Protein AF-A0A842VNQ1-F1 (afdb_monomer)

Structure (mmCIF, N/CA/C/O backbone):
data_AF-A0A842VNQ1-F1
#
_entry.id   AF-A0A842VNQ1-F1
#
loop_
_atom_site.group_PDB
_atom_site.id
_atom_site.type_symbol
_atom_site.label_atom_id
_atom_site.label_alt_id
_atom_site.label_comp_id
_atom_site.label_asym_id
_atom_site.label_entity_id
_atom_site.label_seq_id
_atom_site.pdbx_PDB_ins_code
_atom_site.Cartn_x
_atom_site.Cartn_y
_atom_site.Cartn_z
_atom_site.occupancy
_atom_site.B_iso_or_equiv
_atom_site.auth_seq_id
_atom_site.auth_comp_id
_atom_site.auth_asym_id
_atom_site.auth_atom_id
_atom_site.pdbx_PDB_model_num
ATOM 1 N N . MET A 1 1 ? 26.744 -12.515 -22.790 1.00 59.44 1 MET A N 1
ATOM 2 C CA . MET A 1 1 ? 27.580 -12.255 -23.988 1.00 59.44 1 MET A CA 1
ATOM 3 C C . MET A 1 1 ? 26.800 -11.635 -25.143 1.00 59.44 1 MET A C 1
ATOM 5 O O . MET A 1 1 ? 27.251 -10.614 -25.640 1.00 59.44 1 MET A O 1
ATOM 9 N N . MET A 1 2 ? 25.639 -12.173 -25.546 1.00 69.94 2 MET A N 1
ATOM 10 C CA . MET A 1 2 ? 24.895 -11.664 -26.716 1.00 69.94 2 MET A CA 1
ATOM 11 C C . MET A 1 2 ? 24.511 -10.175 -26.629 1.00 69.94 2 MET A C 1
ATOM 13 O O . MET A 1 2 ? 24.717 -9.435 -27.580 1.00 69.94 2 MET A O 1
ATOM 17 N N . PHE A 1 3 ? 24.025 -9.721 -25.470 1.00 64.56 3 PHE A N 1
ATOM 18 C CA . PHE A 1 3 ? 23.602 -8.331 -25.262 1.00 64.56 3 PHE A CA 1
ATOM 19 C C . PHE A 1 3 ? 24.734 -7.310 -25.477 1.00 64.56 3 PHE A C 1
ATOM 21 O O . PHE A 1 3 ? 24.539 -6.290 -26.126 1.00 64.56 3 PHE A O 1
ATOM 28 N N . ILE A 1 4 ? 25.939 -7.621 -24.987 1.00 79.69 4 ILE A N 1
ATOM 29 C CA . ILE A 1 4 ? 27.117 -6.749 -25.117 1.00 79.69 4 ILE A CA 1
ATOM 30 C C . ILE A 1 4 ? 27.544 -6.644 -26.586 1.00 79.69 4 ILE A C 1
ATOM 32 O O . ILE A 1 4 ? 27.845 -5.558 -27.067 1.00 79.69 4 ILE A O 1
ATOM 36 N N . LEU A 1 5 ? 27.508 -7.762 -27.316 1.00 76.81 5 LEU A N 1
ATOM 37 C CA . LEU A 1 5 ? 27.814 -7.807 -28.747 1.00 76.81 5 LEU A CA 1
ATOM 38 C C . LEU A 1 5 ? 26.835 -6.956 -29.567 1.00 76.81 5 LEU A C 1
ATOM 40 O O . LEU A 1 5 ? 27.270 -6.168 -30.401 1.00 76.81 5 LEU A O 1
ATOM 44 N N . VAL A 1 6 ? 25.533 -7.056 -29.286 1.00 76.81 6 VAL A N 1
ATOM 45 C CA . VAL A 1 6 ? 24.499 -6.234 -29.941 1.00 76.81 6 VAL A CA 1
ATOM 46 C C . VAL A 1 6 ? 24.721 -4.742 -29.667 1.00 76.81 6 VAL A C 1
ATOM 48 O O . VAL A 1 6 ? 24.633 -3.935 -30.590 1.00 76.81 6 VAL A O 1
ATOM 51 N N . LEU A 1 7 ? 25.084 -4.377 -28.433 1.00 77.50 7 LEU A N 1
ATOM 52 C CA . LEU A 1 7 ? 25.363 -2.988 -28.060 1.00 77.50 7 LEU A CA 1
ATOM 53 C C . LEU A 1 7 ? 26.572 -2.420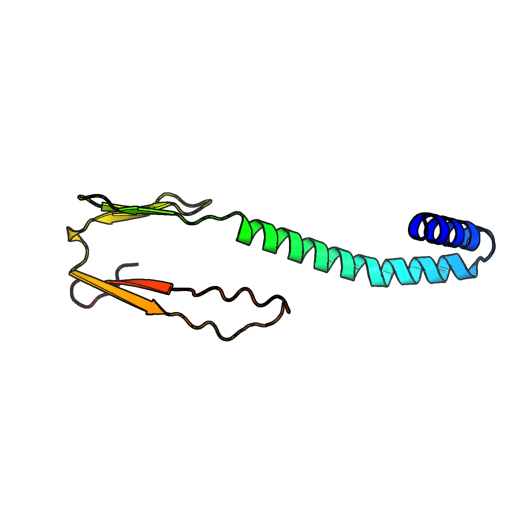 -28.825 1.00 77.50 7 LEU A C 1
ATOM 55 O O . LEU A 1 7 ? 26.514 -1.306 -29.342 1.00 77.50 7 LEU A O 1
ATOM 59 N N . ILE A 1 8 ? 27.646 -3.208 -28.946 1.00 78.19 8 ILE A N 1
ATOM 60 C CA . ILE A 1 8 ? 28.853 -2.827 -29.694 1.00 78.19 8 ILE A CA 1
ATOM 61 C C . ILE A 1 8 ? 28.531 -2.656 -31.184 1.00 78.19 8 ILE A C 1
ATOM 63 O O . ILE A 1 8 ? 28.928 -1.654 -31.775 1.00 78.19 8 ILE A O 1
ATOM 67 N N . PHE A 1 9 ? 27.769 -3.574 -31.788 1.00 74.12 9 PHE A N 1
ATOM 68 C CA . PHE A 1 9 ? 27.359 -3.455 -33.192 1.00 74.12 9 PHE A CA 1
ATOM 69 C C . PHE A 1 9 ? 26.485 -2.223 -33.452 1.00 74.12 9 PHE A C 1
ATOM 71 O O . PHE A 1 9 ? 26.682 -1.546 -34.462 1.00 74.12 9 PHE A O 1
ATOM 78 N N . MET A 1 10 ? 25.577 -1.878 -32.532 1.00 69.50 10 MET A N 1
ATOM 79 C CA . MET A 1 10 ? 24.795 -0.641 -32.634 1.00 69.50 10 MET A CA 1
ATOM 80 C C . MET A 1 10 ? 25.698 0.597 -32.594 1.00 69.50 10 MET A C 1
ATOM 82 O O . MET A 1 10 ? 25.571 1.463 -33.459 1.00 69.50 10 MET A O 1
ATOM 86 N N . ILE A 1 11 ? 26.654 0.657 -31.662 1.00 75.88 11 ILE A N 1
ATOM 87 C CA . ILE A 1 11 ? 27.593 1.784 -31.541 1.00 75.88 11 ILE A CA 1
ATOM 88 C C . ILE A 1 11 ? 28.466 1.915 -32.796 1.00 75.88 11 ILE A C 1
ATOM 90 O O . ILE A 1 11 ? 28.614 3.012 -33.322 1.00 75.88 11 ILE A O 1
ATOM 94 N N . VAL A 1 12 ? 29.003 0.813 -33.324 1.00 73.94 12 VAL A N 1
ATOM 95 C CA . VAL A 1 12 ? 29.824 0.831 -34.549 1.00 73.94 12 VAL A CA 1
ATOM 96 C C . VAL A 1 12 ? 28.997 1.270 -35.765 1.00 73.94 12 VAL A C 1
ATOM 98 O O . VAL A 1 12 ? 29.472 2.065 -36.576 1.00 73.94 12 VAL A O 1
ATOM 101 N N . SER A 1 13 ? 27.737 0.834 -35.871 1.00 67.06 13 SER A N 1
ATOM 102 C CA . SER A 1 13 ? 26.847 1.231 -36.973 1.00 67.06 13 SER A CA 1
ATOM 103 C C . SER A 1 13 ? 26.535 2.736 -37.002 1.00 67.06 13 SER A C 1
ATOM 105 O O . SER A 1 13 ? 26.384 3.305 -38.084 1.00 67.06 13 SER A O 1
ATOM 107 N N . LEU A 1 14 ? 26.531 3.392 -35.835 1.00 66.62 14 LEU A N 1
ATOM 108 C CA . LEU A 1 14 ? 26.347 4.840 -35.672 1.00 66.62 14 LEU A CA 1
ATOM 109 C C . LEU A 1 14 ? 27.498 5.668 -36.271 1.00 66.62 14 LEU A C 1
ATOM 111 O O . LEU A 1 14 ? 27.259 6.791 -36.709 1.00 66.62 14 LEU A O 1
ATOM 115 N N . PHE A 1 15 ? 28.720 5.124 -36.324 1.00 66.88 15 PHE A N 1
ATOM 116 C CA . PHE A 1 15 ? 29.885 5.802 -36.914 1.00 66.88 15 PHE A CA 1
ATOM 117 C C . PHE A 1 15 ? 30.027 5.570 -38.424 1.00 66.88 15 PHE A C 1
ATOM 119 O O . PHE A 1 15 ? 30.626 6.394 -39.110 1.00 66.88 15 PHE A O 1
ATOM 126 N N . ILE A 1 16 ? 29.494 4.460 -38.948 1.00 67.19 16 ILE A N 1
ATOM 127 C CA . ILE A 1 16 ? 29.667 4.065 -40.358 1.00 67.19 16 ILE A CA 1
ATOM 128 C C . ILE A 1 16 ? 28.549 4.631 -41.249 1.00 67.19 16 ILE A C 1
ATOM 130 O O . ILE A 1 16 ? 28.793 4.942 -42.414 1.00 67.19 16 ILE A O 1
ATOM 134 N N . PHE A 1 17 ? 27.331 4.803 -40.722 1.00 62.97 17 PHE A N 1
ATOM 135 C CA . PHE A 1 17 ? 26.179 5.239 -41.514 1.00 62.97 17 PHE A CA 1
ATOM 136 C C . PHE A 1 17 ? 25.530 6.508 -40.932 1.00 62.97 17 PHE A C 1
ATOM 138 O O . PHE A 1 17 ? 24.906 6.440 -39.874 1.00 62.97 17 PHE A O 1
ATOM 145 N N . PRO A 1 18 ? 25.553 7.654 -41.642 1.00 64.62 18 PRO A N 1
ATOM 146 C CA . PRO A 1 18 ? 24.888 8.890 -41.201 1.00 64.62 18 PRO A CA 1
ATOM 147 C C . PRO A 1 18 ? 23.383 8.711 -40.931 1.00 64.62 18 PRO A C 1
ATOM 149 O O . PRO A 1 18 ? 22.813 9.327 -40.035 1.00 64.62 18 PRO A O 1
ATOM 152 N N . TRP A 1 19 ? 22.738 7.803 -41.668 1.00 63.88 19 TRP A N 1
ATOM 153 C CA . TRP A 1 19 ? 21.325 7.447 -41.511 1.00 63.88 19 TRP A CA 1
ATOM 154 C C . TRP A 1 19 ? 21.026 6.644 -40.231 1.00 63.88 19 TRP A C 1
ATOM 156 O O . TRP A 1 19 ? 19.890 6.647 -39.745 1.00 63.88 19 TRP A O 1
ATOM 166 N N . ALA A 1 20 ? 22.036 5.991 -39.643 1.00 64.12 20 ALA A N 1
ATOM 167 C CA . ALA A 1 20 ? 21.899 5.292 -38.366 1.00 64.12 20 ALA A CA 1
ATOM 168 C C . ALA A 1 20 ? 21.744 6.277 -37.198 1.00 64.12 20 ALA A C 1
ATOM 170 O O . ALA A 1 20 ? 21.028 5.973 -36.248 1.00 64.12 20 ALA A O 1
ATOM 171 N N . VAL A 1 21 ? 22.315 7.484 -37.300 1.00 70.75 21 VAL A N 1
ATOM 172 C CA . VAL A 1 21 ? 22.121 8.566 -36.318 1.00 70.75 21 VAL A CA 1
ATOM 173 C C . VAL A 1 21 ? 20.652 8.992 -36.267 1.00 70.75 21 VAL A C 1
ATOM 175 O O . VAL A 1 21 ? 20.090 9.135 -35.185 1.00 70.75 21 VAL A O 1
ATOM 178 N N . ILE A 1 22 ? 20.001 9.128 -37.428 1.00 71.75 22 ILE A N 1
ATOM 179 C CA . ILE A 1 22 ? 18.574 9.486 -37.524 1.00 71.75 22 ILE A CA 1
ATOM 180 C C . ILE A 1 22 ? 17.701 8.369 -36.941 1.00 71.75 22 ILE A C 1
ATOM 182 O O . ILE A 1 22 ? 16.782 8.640 -36.173 1.00 71.75 22 ILE A O 1
ATOM 186 N N . SER A 1 23 ? 18.020 7.111 -37.253 1.00 68.50 23 SER A N 1
ATOM 187 C CA . SER A 1 23 ? 17.298 5.946 -36.722 1.00 68.50 23 SER A CA 1
ATOM 188 C C . SER A 1 23 ? 17.470 5.803 -35.203 1.00 68.50 23 SER A C 1
ATOM 190 O O . SER A 1 23 ? 16.517 5.486 -34.494 1.00 68.50 23 SER A O 1
ATOM 192 N N . PHE A 1 24 ? 18.665 6.094 -34.684 1.00 71.25 24 PHE A 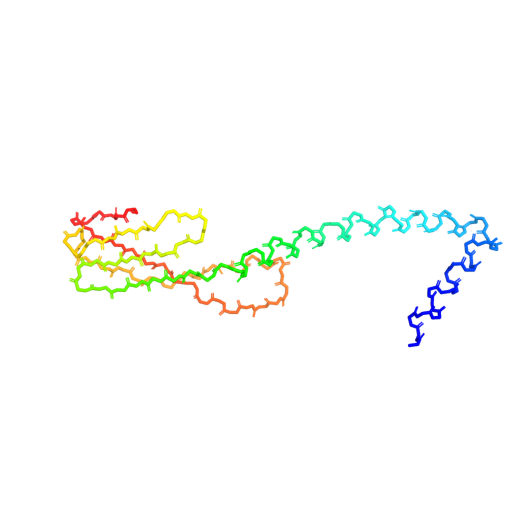N 1
ATOM 193 C CA . PHE A 1 24 ? 18.957 6.105 -33.252 1.00 71.25 24 PHE A CA 1
ATOM 194 C C . PHE A 1 24 ? 18.246 7.253 -32.527 1.00 71.25 24 PHE A C 1
ATOM 196 O O . PHE A 1 24 ? 17.664 7.036 -31.467 1.00 71.25 24 PHE A O 1
ATOM 203 N N . LEU A 1 25 ? 18.231 8.454 -33.114 1.00 78.00 25 LEU A N 1
ATOM 204 C CA . LEU A 1 25 ? 17.463 9.590 -32.601 1.00 78.00 25 LEU A CA 1
ATOM 205 C C . LEU A 1 25 ? 15.966 9.277 -32.580 1.00 78.00 25 LEU A C 1
ATOM 207 O O . LEU A 1 25 ? 15.322 9.515 -31.564 1.00 78.00 25 LEU A O 1
ATOM 211 N N . ALA A 1 26 ? 15.420 8.692 -33.649 1.00 75.50 26 ALA A N 1
ATOM 212 C CA . ALA A 1 26 ? 14.023 8.271 -33.697 1.00 75.50 26 ALA A CA 1
ATOM 213 C C . ALA A 1 26 ? 13.702 7.266 -32.580 1.00 75.50 26 ALA A C 1
ATOM 215 O O . ALA A 1 26 ? 12.718 7.443 -31.865 1.00 75.50 26 ALA A O 1
ATOM 216 N N . LEU A 1 27 ? 14.573 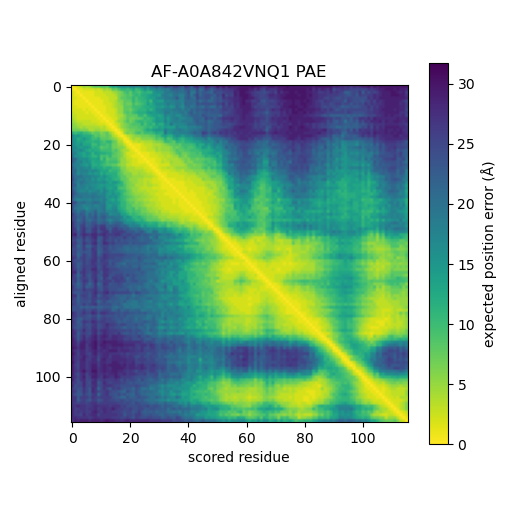6.273 -32.368 1.00 75.25 27 LEU A N 1
ATOM 217 C CA . LEU A 1 27 ? 14.421 5.293 -31.294 1.00 75.25 27 LEU A CA 1
ATOM 218 C C . LEU A 1 27 ? 14.521 5.942 -29.909 1.00 75.25 27 LEU A C 1
ATOM 220 O O . LEU A 1 27 ? 13.748 5.588 -29.026 1.00 75.25 27 LEU A O 1
ATOM 224 N N . LEU A 1 28 ? 15.401 6.927 -29.717 1.00 79.50 28 LEU A N 1
ATOM 225 C CA . LEU A 1 28 ? 15.449 7.744 -28.502 1.00 79.50 28 LEU A CA 1
ATOM 226 C C . LEU A 1 28 ? 14.130 8.494 -28.293 1.00 79.50 28 LEU A C 1
ATOM 228 O O . LEU A 1 28 ? 13.535 8.365 -27.231 1.00 79.50 28 LEU A O 1
ATOM 232 N N . PHE A 1 29 ? 13.615 9.204 -29.297 1.00 80.62 29 PHE A N 1
ATOM 233 C CA . PHE A 1 29 ? 12.364 9.959 -29.172 1.00 80.62 29 PHE A CA 1
ATOM 234 C C . PHE A 1 29 ? 11.132 9.080 -28.939 1.00 80.62 29 PHE A C 1
ATOM 236 O O . PHE A 1 29 ? 10.193 9.538 -28.293 1.00 80.62 29 PHE A O 1
ATOM 243 N N . THR A 1 30 ? 11.117 7.831 -29.410 1.00 78.81 30 THR A N 1
ATOM 244 C CA . THR A 1 30 ? 9.995 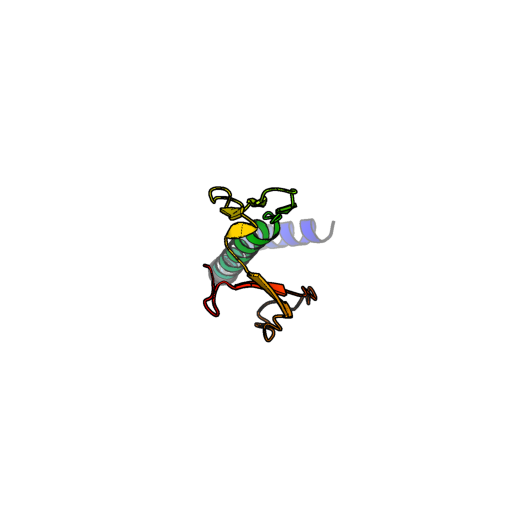6.911 -29.169 1.00 78.81 30 THR A CA 1
ATOM 245 C C . THR A 1 30 ? 10.167 6.094 -27.891 1.00 78.81 30 THR A C 1
ATOM 247 O O . THR A 1 30 ? 9.235 5.976 -27.100 1.00 78.81 30 THR A O 1
ATOM 250 N N . ALA A 1 31 ? 11.350 5.526 -27.655 1.00 80.25 31 ALA A N 1
ATOM 251 C CA . ALA A 1 31 ? 11.592 4.613 -26.540 1.00 80.25 31 ALA A CA 1
ATOM 252 C C . ALA A 1 31 ? 11.844 5.354 -25.223 1.00 80.25 31 ALA A C 1
ATOM 254 O O . ALA A 1 31 ? 11.472 4.839 -24.170 1.00 80.25 31 ALA A O 1
ATOM 255 N N . PHE A 1 32 ? 12.419 6.560 -25.249 1.00 80.75 32 PHE A N 1
ATOM 256 C CA . PHE A 1 32 ? 12.648 7.361 -24.043 1.00 80.75 32 PHE A CA 1
ATOM 257 C C . PHE A 1 32 ? 11.348 7.748 -23.318 1.00 80.75 32 PHE A C 1
ATOM 259 O O . PHE A 1 32 ? 11.247 7.457 -22.129 1.00 80.75 32 PHE A O 1
ATOM 266 N N . PRO A 1 33 ? 10.312 8.325 -23.962 1.00 83.19 33 PRO A N 1
ATOM 267 C CA . PRO A 1 33 ? 9.073 8.647 -23.252 1.00 83.19 33 PRO A CA 1
ATOM 268 C C . PRO A 1 33 ? 8.342 7.396 -22.752 1.00 83.19 33 PRO A C 1
ATOM 270 O O . PRO A 1 33 ? 7.769 7.423 -21.664 1.00 83.19 33 PRO A O 1
ATOM 273 N N . ILE A 1 34 ? 8.401 6.282 -23.493 1.00 82.94 34 ILE A N 1
ATOM 274 C CA . ILE A 1 34 ? 7.802 5.008 -23.068 1.00 82.94 34 ILE A CA 1
ATOM 275 C C . ILE A 1 34 ? 8.528 4.462 -21.834 1.00 82.94 34 ILE A C 1
ATOM 277 O O . ILE A 1 34 ? 7.888 4.133 -20.837 1.00 82.94 34 ILE A O 1
ATOM 281 N N . THR A 1 35 ? 9.861 4.405 -21.863 1.00 81.62 35 THR A N 1
ATOM 282 C CA . THR A 1 35 ? 10.660 3.928 -20.723 1.00 81.62 35 THR A CA 1
ATOM 283 C C . THR A 1 35 ? 10.544 4.854 -19.516 1.00 81.62 35 THR A C 1
ATOM 285 O O . THR A 1 35 ? 10.432 4.358 -18.398 1.00 81.62 35 THR A O 1
ATOM 288 N N . LEU A 1 36 ? 10.467 6.173 -19.715 1.00 84.12 36 LEU A N 1
ATOM 289 C CA . LEU A 1 36 ? 10.215 7.138 -18.644 1.00 84.12 36 LEU A CA 1
ATOM 290 C C . LEU A 1 36 ? 8.830 6.934 -18.011 1.00 84.12 36 LEU A C 1
ATOM 292 O O . LEU A 1 36 ? 8.708 6.926 -16.786 1.00 84.12 36 LEU A O 1
ATOM 296 N N . CYS A 1 37 ? 7.790 6.721 -18.823 1.00 84.06 37 CYS A N 1
ATOM 297 C CA . CYS A 1 37 ? 6.441 6.434 -18.333 1.00 84.06 37 CYS A CA 1
ATOM 298 C C . CYS A 1 37 ? 6.410 5.139 -17.509 1.00 84.06 37 CYS A C 1
ATOM 300 O O . CYS A 1 37 ? 5.886 5.125 -16.393 1.00 84.06 37 CYS A O 1
ATOM 302 N N . LEU A 1 38 ? 7.036 4.074 -18.020 1.00 80.75 38 LEU A N 1
ATOM 303 C CA . LEU A 1 38 ? 7.148 2.797 -17.315 1.00 80.75 38 LEU A CA 1
ATOM 304 C C . LEU A 1 38 ? 7.943 2.935 -16.012 1.00 80.75 38 LEU A C 1
ATOM 306 O O . LEU A 1 38 ? 7.525 2.395 -14.993 1.00 80.75 38 LEU A O 1
ATOM 310 N N . LEU A 1 39 ? 9.035 3.704 -16.002 1.00 82.75 39 LEU A N 1
ATOM 311 C CA . LEU A 1 39 ? 9.823 3.956 -14.795 1.00 82.75 39 LEU A CA 1
ATOM 312 C C . LEU A 1 39 ? 8.988 4.659 -13.718 1.00 82.75 39 LEU A C 1
ATOM 314 O O . LEU A 1 39 ? 8.987 4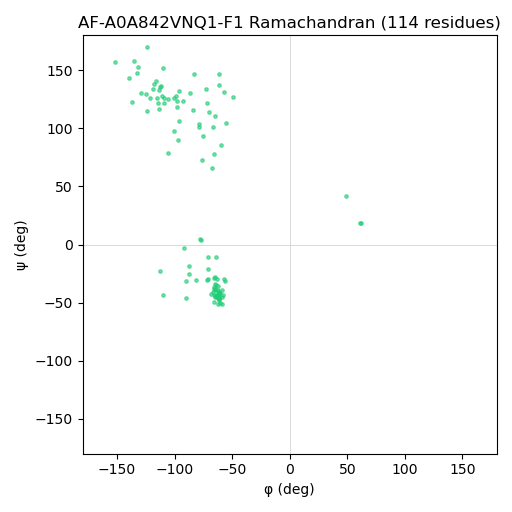.230 -12.566 1.00 82.75 39 LEU A O 1
ATOM 318 N N . VAL A 1 40 ? 8.231 5.699 -14.085 1.00 83.19 40 VAL A N 1
ATOM 319 C CA . VAL A 1 40 ? 7.326 6.394 -13.154 1.00 83.19 40 VAL A CA 1
ATOM 320 C C . VAL A 1 40 ? 6.257 5.442 -12.613 1.00 83.19 40 VAL A C 1
ATOM 322 O O . VAL A 1 40 ? 5.953 5.480 -11.418 1.00 83.19 40 VAL A O 1
ATOM 325 N N . GLN A 1 41 ? 5.700 4.571 -13.459 1.00 76.50 41 GLN A N 1
ATOM 326 C CA . GLN A 1 41 ? 4.735 3.563 -13.017 1.00 76.50 41 GLN A CA 1
ATOM 327 C C . GLN A 1 41 ? 5.355 2.557 -12.042 1.00 76.50 41 GLN A C 1
ATOM 329 O O . GLN A 1 41 ? 4.753 2.277 -11.007 1.00 76.50 41 GLN A O 1
ATOM 334 N N . VAL A 1 42 ? 6.564 2.065 -12.322 1.00 76.44 42 VAL A N 1
ATOM 335 C CA . VAL A 1 42 ? 7.282 1.135 -11.439 1.00 76.44 42 VAL A CA 1
ATOM 336 C C . VAL A 1 42 ? 7.596 1.791 -10.098 1.00 76.44 42 VAL A C 1
ATOM 338 O O . VAL A 1 42 ? 7.326 1.186 -9.065 1.00 76.44 42 VAL A O 1
ATOM 341 N N . ILE A 1 43 ? 8.079 3.037 -10.085 1.00 77.62 43 ILE A N 1
ATOM 342 C CA . ILE A 1 43 ? 8.351 3.772 -8.840 1.00 77.62 43 ILE A CA 1
ATOM 343 C C . ILE A 1 43 ? 7.071 3.890 -8.005 1.00 77.62 43 ILE A C 1
ATOM 345 O O . ILE A 1 43 ? 7.054 3.472 -6.846 1.00 77.62 43 ILE A O 1
ATOM 349 N N . ARG A 1 44 ? 5.967 4.363 -8.600 1.00 72.12 44 ARG A N 1
ATOM 350 C CA . ARG A 1 44 ? 4.669 4.462 -7.906 1.00 72.12 44 ARG A CA 1
ATOM 351 C C . ARG A 1 44 ? 4.181 3.110 -7.390 1.00 72.12 44 ARG A C 1
ATOM 353 O O . ARG A 1 44 ? 3.645 3.028 -6.288 1.00 72.12 44 ARG A O 1
ATOM 360 N N . PHE A 1 45 ? 4.373 2.047 -8.162 1.00 66.25 45 PHE A N 1
ATOM 361 C CA . PHE A 1 45 ? 4.015 0.697 -7.746 1.00 66.25 45 PHE A CA 1
ATOM 362 C C . PHE A 1 45 ? 4.853 0.232 -6.550 1.00 66.25 45 PHE A C 1
ATOM 364 O O . PHE A 1 45 ? 4.295 -0.262 -5.573 1.00 66.25 45 PHE A O 1
ATOM 371 N N . THR A 1 46 ? 6.171 0.449 -6.573 1.00 66.50 46 THR A N 1
ATOM 372 C CA . THR A 1 46 ? 7.049 0.106 -5.444 1.00 66.50 46 THR A CA 1
ATOM 373 C C . THR A 1 46 ? 6.732 0.911 -4.188 1.00 66.50 46 THR A C 1
ATOM 375 O O . THR A 1 46 ? 6.772 0.352 -3.096 1.00 66.50 46 THR A O 1
ATOM 378 N N . GLU A 1 47 ? 6.321 2.177 -4.324 1.00 64.50 47 GLU A N 1
ATOM 379 C CA . GLU A 1 47 ? 5.811 2.948 -3.189 1.00 64.50 47 GLU A CA 1
ATOM 380 C C . GLU A 1 47 ? 4.560 2.288 -2.603 1.00 64.50 47 GLU A C 1
ATOM 382 O O . GLU A 1 47 ? 4.501 2.082 -1.398 1.00 64.50 47 GLU A O 1
ATOM 387 N N . ILE A 1 48 ? 3.588 1.894 -3.434 1.00 62.16 48 ILE A N 1
ATOM 388 C CA . ILE A 1 48 ? 2.356 1.226 -2.977 1.00 62.16 48 ILE A CA 1
ATOM 389 C C . ILE A 1 48 ? 2.652 -0.124 -2.305 1.00 62.16 48 ILE A C 1
ATOM 391 O O . ILE A 1 48 ? 1.970 -0.487 -1.345 1.00 62.16 48 ILE A O 1
ATOM 395 N N . LEU A 1 49 ? 3.650 -0.866 -2.792 1.00 59.97 49 LEU A N 1
ATOM 396 C CA . LEU A 1 49 ? 4.072 -2.141 -2.210 1.00 59.97 49 LEU A CA 1
ATOM 397 C C . LEU A 1 49 ? 4.813 -1.994 -0.878 1.00 59.97 49 LEU A C 1
ATOM 399 O O . LEU A 1 49 ? 4.709 -2.888 -0.048 1.00 59.97 49 LEU A O 1
ATOM 403 N N . GLY A 1 50 ? 5.541 -0.896 -0.669 1.00 56.72 50 GLY A N 1
ATOM 404 C CA . GLY A 1 50 ? 6.335 -0.663 0.543 1.00 56.72 50 GLY A CA 1
ATOM 405 C C . GLY A 1 50 ? 5.526 -0.233 1.771 1.00 56.72 50 GLY A C 1
ATOM 406 O O . GLY A 1 50 ? 6.103 0.085 2.807 1.00 56.72 50 GLY A O 1
ATOM 407 N N . TYR A 1 51 ? 4.199 -0.178 1.662 1.00 62.81 51 TYR A N 1
ATOM 408 C CA . TYR A 1 51 ? 3.310 0.279 2.721 1.00 62.81 51 TYR A CA 1
ATOM 409 C C . TYR A 1 51 ? 2.573 -0.892 3.362 1.00 62.81 51 TYR A C 1
ATOM 411 O O . TYR A 1 51 ? 1.383 -1.105 3.108 1.00 62.81 51 TYR A O 1
ATOM 419 N N . ASP A 1 52 ? 3.266 -1.611 4.243 1.00 62.75 52 ASP A N 1
ATOM 420 C CA . ASP A 1 52 ? 2.605 -2.525 5.166 1.00 62.75 52 ASP A CA 1
ATOM 421 C C . ASP A 1 52 ? 1.723 -1.707 6.110 1.00 62.75 52 ASP A C 1
ATOM 423 O O . ASP A 1 52 ? 2.188 -0.924 6.939 1.00 62.75 52 ASP A O 1
ATOM 427 N N . ARG A 1 53 ? 0.409 -1.850 5.939 1.00 69.94 53 ARG A N 1
ATOM 428 C CA . ARG A 1 53 ? -0.571 -1.302 6.873 1.00 69.94 53 ARG A CA 1
ATOM 429 C C . ARG A 1 53 ? -0.718 -2.314 7.989 1.00 69.94 53 ARG A C 1
ATOM 431 O O . ARG A 1 53 ? -1.186 -3.426 7.747 1.00 69.94 53 ARG A O 1
ATOM 438 N N . SER A 1 54 ? -0.338 -1.925 9.194 1.00 76.25 54 SER A N 1
ATOM 439 C CA . SER A 1 54 ? -0.525 -2.759 10.371 1.00 76.25 54 SER A CA 1
ATOM 440 C C . SER A 1 54 ? -1.594 -2.153 11.270 1.00 76.25 54 SER A C 1
ATOM 442 O O . SER A 1 54 ? -1.854 -0.947 11.266 1.00 76.25 54 SER A O 1
ATOM 444 N N . PHE A 1 55 ? -2.263 -3.011 12.023 1.00 80.75 55 PHE A N 1
ATOM 445 C CA . PHE A 1 55 ? -3.123 -2.578 13.107 1.00 80.75 55 PHE A CA 1
ATOM 446 C C . PHE A 1 55 ? -2.803 -3.411 14.339 1.00 80.75 55 PHE A C 1
ATOM 448 O O . PHE A 1 55 ? -2.436 -4.582 14.239 1.00 80.75 55 PHE A O 1
ATOM 455 N N . SER A 1 56 ? -2.942 -2.796 15.505 1.00 83.94 56 SER A N 1
ATOM 456 C CA . SER A 1 56 ? -2.831 -3.476 16.788 1.00 83.94 56 SER A CA 1
ATOM 457 C C . SER A 1 56 ? -4.154 -3.372 17.527 1.00 83.94 56 SER A C 1
ATOM 459 O O . SER A 1 56 ? -4.822 -2.336 17.516 1.00 83.94 56 SER A O 1
ATOM 461 N N . ILE A 1 57 ? -4.552 -4.481 18.142 1.00 86.88 57 ILE A N 1
ATOM 462 C CA . ILE A 1 57 ? -5.770 -4.572 18.937 1.00 86.88 57 ILE A CA 1
ATOM 463 C C . ILE A 1 57 ? -5.352 -4.743 20.391 1.00 86.88 57 ILE A C 1
ATOM 465 O O . ILE A 1 57 ? -4.570 -5.631 20.723 1.00 86.88 57 ILE A O 1
ATOM 469 N N . SER A 1 58 ? -5.890 -3.895 21.260 1.00 88.00 58 SER A N 1
ATOM 470 C CA . SER A 1 58 ? -5.729 -3.998 22.707 1.00 88.00 58 SER A CA 1
ATOM 471 C C . SER A 1 58 ? -7.092 -4.051 23.394 1.00 88.00 58 SER A C 1
ATOM 473 O O . SER A 1 58 ? -8.120 -3.724 22.801 1.00 88.00 58 SER A O 1
ATOM 475 N N . ASN A 1 59 ? -7.106 -4.359 24.693 1.00 88.81 59 ASN A N 1
ATOM 476 C CA . ASN A 1 59 ? -8.332 -4.335 25.502 1.00 88.81 59 ASN A CA 1
ATOM 477 C C . ASN A 1 59 ? -8.960 -2.931 25.630 1.00 88.81 59 ASN A C 1
ATOM 479 O O . ASN A 1 59 ? -10.067 -2.803 26.142 1.00 88.81 59 ASN A O 1
ATOM 483 N N . ARG A 1 60 ? -8.260 -1.867 25.211 1.00 87.69 60 ARG A N 1
ATOM 484 C CA . ARG A 1 60 ? -8.719 -0.473 25.344 1.00 87.69 60 ARG A CA 1
ATOM 485 C C . ARG A 1 60 ? -9.080 0.155 24.002 1.00 87.69 60 ARG A C 1
ATOM 487 O O . ARG A 1 60 ? -10.094 0.842 23.897 1.00 87.69 60 ARG A O 1
ATOM 494 N N . GLU A 1 61 ? -8.245 -0.074 22.999 1.00 90.00 61 GLU A N 1
ATOM 495 C CA . GLU A 1 61 ? -8.344 0.574 21.696 1.00 90.00 61 GLU A CA 1
ATOM 496 C C . GLU A 1 61 ? -7.773 -0.291 20.569 1.00 90.00 61 GLU A C 1
ATOM 498 O O . GLU A 1 61 ? -6.929 -1.166 20.792 1.00 90.00 61 GLU A O 1
ATOM 503 N N . ILE A 1 62 ? -8.239 0.003 19.360 1.00 87.88 62 ILE A N 1
ATOM 504 C CA . ILE A 1 62 ? -7.678 -0.452 18.093 1.00 87.88 62 ILE A CA 1
ATOM 505 C C . ILE A 1 62 ? -6.845 0.703 17.536 1.00 87.88 62 ILE A C 1
ATOM 507 O O . ILE A 1 62 ? -7.346 1.825 17.411 1.00 87.88 62 ILE A O 1
ATOM 511 N N . ILE A 1 63 ? -5.581 0.436 17.215 1.00 87.62 63 ILE A N 1
ATOM 512 C CA . ILE A 1 63 ? -4.650 1.420 16.660 1.00 87.62 63 ILE A CA 1
ATOM 513 C C . ILE A 1 63 ? -4.291 0.988 15.244 1.00 87.62 63 ILE A C 1
ATOM 515 O O . ILE A 1 63 ? -3.757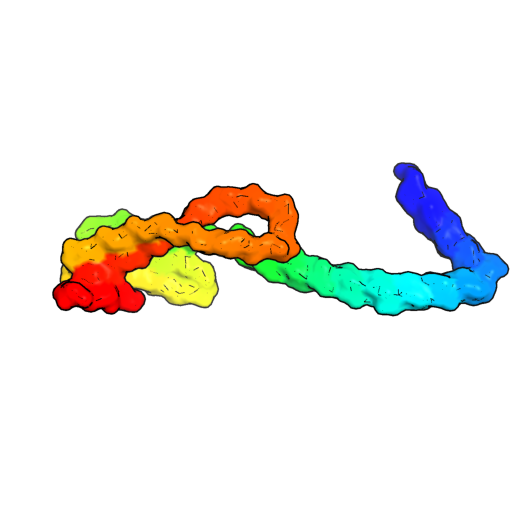 -0.102 15.043 1.00 87.62 63 ILE A O 1
ATOM 519 N N . PHE A 1 64 ? -4.560 1.856 14.279 1.00 85.12 64 PHE A N 1
ATOM 520 C CA . PHE A 1 64 ? -4.160 1.700 12.890 1.00 85.12 64 PHE A CA 1
ATOM 521 C C . PHE A 1 64 ? -2.893 2.505 12.641 1.00 85.12 64 PHE A C 1
ATOM 523 O O . PHE A 1 64 ? -2.903 3.733 12.778 1.00 85.12 64 PHE A O 1
ATOM 530 N N . ASP A 1 65 ? -1.824 1.813 12.261 1.00 82.56 65 ASP A N 1
ATOM 531 C CA . ASP A 1 65 ? -0.578 2.445 11.854 1.00 82.56 65 ASP A CA 1
ATOM 532 C C . ASP A 1 65 ? -0.553 2.545 10.326 1.00 82.56 65 ASP A C 1
ATOM 534 O O . ASP A 1 65 ? -0.466 1.550 9.595 1.00 82.56 65 ASP A O 1
ATOM 538 N N . LEU A 1 66 ? -0.753 3.770 9.846 1.00 79.81 66 LEU A N 1
ATOM 539 C CA . LEU A 1 66 ? -0.842 4.082 8.430 1.00 79.81 66 LEU A CA 1
ATOM 540 C C . LEU A 1 66 ? 0.454 4.773 8.010 1.00 79.81 66 LEU A C 1
ATOM 542 O O . LEU A 1 66 ? 0.798 5.819 8.562 1.00 79.81 66 LEU A O 1
ATOM 546 N N . PRO A 1 67 ? 1.148 4.269 6.982 1.00 76.19 67 PRO A N 1
ATOM 547 C CA . PRO A 1 67 ? 2.385 4.888 6.552 1.00 76.19 67 PRO A CA 1
ATOM 548 C C . PRO A 1 67 ? 2.139 6.323 6.088 1.00 76.19 67 PRO A C 1
ATOM 550 O O . PRO A 1 67 ? 1.176 6.611 5.371 1.00 76.19 67 PRO A O 1
ATOM 553 N N . LYS A 1 68 ? 3.037 7.225 6.501 1.00 78.00 68 LYS A N 1
ATOM 554 C CA . LYS A 1 68 ? 2.979 8.669 6.215 1.00 78.00 68 LYS A CA 1
ATOM 555 C C . LYS A 1 68 ? 1.730 9.378 6.771 1.00 78.00 68 LYS A C 1
ATOM 557 O O . LYS A 1 68 ? 1.411 10.480 6.324 1.00 78.00 68 LYS A O 1
ATOM 562 N N . LYS A 1 69 ? 1.026 8.783 7.739 1.00 78.44 69 LYS A N 1
ATOM 563 C CA . LYS A 1 69 ? -0.096 9.406 8.454 1.00 78.44 69 LYS A CA 1
ATOM 564 C C . LYS A 1 69 ? 0.063 9.214 9.965 1.00 78.44 69 LYS A C 1
ATOM 566 O O . LYS A 1 69 ? 0.701 8.256 10.387 1.00 78.44 69 LYS A O 1
ATOM 571 N N . PRO A 1 70 ? -0.489 10.117 10.792 1.00 82.56 70 PRO A N 1
ATOM 572 C CA . PRO A 1 70 ? -0.527 9.884 12.228 1.00 82.56 70 PRO A CA 1
ATOM 573 C C . PRO A 1 70 ? -1.354 8.623 12.541 1.00 82.56 70 PRO A C 1
ATOM 575 O O . PRO A 1 70 ? -2.337 8.363 11.835 1.00 82.56 70 PRO A O 1
ATOM 578 N N . PRO A 1 71 ? -0.998 7.862 13.594 1.00 84.88 71 PRO A N 1
ATOM 579 C CA . PRO A 1 71 ? -1.755 6.688 14.004 1.00 84.88 71 PRO A CA 1
ATOM 580 C C . PRO A 1 71 ? -3.207 7.051 14.301 1.00 84.88 71 PRO A C 1
ATOM 582 O O . PRO A 1 71 ? -3.487 7.993 15.048 1.00 84.88 71 PRO A O 1
ATOM 585 N N . PHE A 1 72 ? -4.130 6.283 13.737 1.00 84.88 72 PHE A N 1
ATOM 586 C CA . PHE A 1 72 ? -5.556 6.456 13.974 1.00 84.88 72 PHE A CA 1
ATOM 587 C C . PHE A 1 72 ? -6.016 5.494 15.068 1.00 84.88 72 PHE A C 1
ATOM 589 O O . PHE A 1 72 ? -5.669 4.314 15.051 1.00 84.88 72 PHE A O 1
ATOM 596 N N . LYS A 1 73 ? -6.771 6.001 16.045 1.00 89.25 73 LYS A N 1
ATOM 597 C CA . LYS A 1 73 ? -7.160 5.251 17.243 1.00 89.25 73 LYS A CA 1
ATOM 598 C C . LYS A 1 73 ? -8.670 5.244 17.408 1.00 89.25 73 LYS A C 1
ATOM 60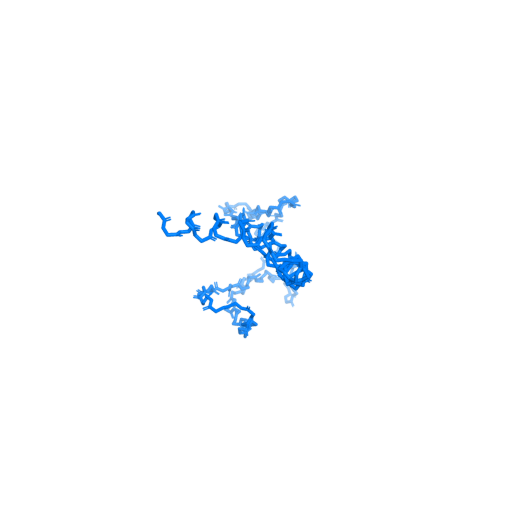0 O O . LYS A 1 73 ? -9.282 6.310 17.431 1.00 89.25 73 LYS A O 1
ATOM 605 N N . ILE A 1 74 ? -9.237 4.057 17.604 1.00 87.62 74 ILE A N 1
ATOM 606 C CA . ILE A 1 74 ? -10.652 3.869 17.934 1.00 87.62 74 ILE A CA 1
ATOM 607 C C . ILE A 1 74 ? -10.758 3.121 19.263 1.00 87.62 74 ILE A C 1
ATOM 609 O O . ILE A 1 74 ? -10.210 2.031 19.426 1.00 87.62 74 ILE A O 1
ATOM 613 N N . LYS A 1 75 ? -11.502 3.683 20.214 1.00 90.75 75 LYS A N 1
ATOM 614 C CA . LYS A 1 75 ? -11.858 3.033 21.480 1.00 90.75 75 LYS A CA 1
ATOM 615 C C . LYS A 1 75 ? -13.076 2.136 21.295 1.00 90.75 75 LYS A C 1
ATOM 617 O O . LYS A 1 75 ? -14.011 2.496 20.584 1.00 90.75 75 LYS A O 1
ATOM 622 N N . TRP A 1 76 ? -13.129 1.031 22.035 1.00 86.94 76 TRP A N 1
ATOM 623 C CA . TRP A 1 76 ? -14.281 0.117 22.024 1.00 86.94 76 TRP A CA 1
ATOM 624 C C . TRP A 1 76 ? -15.608 0.794 22.384 1.00 86.94 76 TRP A C 1
ATOM 626 O O . TRP A 1 76 ? -16.649 0.410 21.877 1.00 86.94 76 TRP A O 1
ATOM 636 N N . SER A 1 77 ? -15.577 1.843 23.211 1.00 89.75 77 SER A N 1
ATOM 637 C CA . SER A 1 77 ? -16.771 2.608 23.588 1.00 89.75 77 SER A CA 1
ATOM 638 C C . SER A 1 77 ? -17.344 3.470 22.459 1.00 89.75 77 SER A C 1
ATOM 640 O O . SER A 1 77 ? -18.404 4.061 22.634 1.00 89.75 77 SER A O 1
ATOM 642 N N . GLN A 1 78 ? -16.620 3.634 21.348 1.00 87.94 78 GLN A N 1
ATOM 643 C CA . GLN A 1 78 ? -17.029 4.523 20.263 1.00 87.94 78 GLN A CA 1
ATOM 644 C C . GLN A 1 78 ? -17.937 3.843 19.250 1.00 87.94 78 GLN A C 1
ATOM 646 O O . GLN A 1 78 ? -18.613 4.564 18.536 1.00 87.94 78 GLN A O 1
ATOM 651 N N . PHE A 1 79 ? -17.984 2.511 19.189 1.00 88.94 79 PHE A N 1
ATOM 652 C CA . PHE A 1 79 ? -18.814 1.757 18.250 1.00 88.94 79 PHE A CA 1
ATOM 653 C C . PHE A 1 79 ? -19.533 0.609 18.951 1.00 88.94 79 PHE A C 1
ATOM 655 O O . PHE A 1 79 ? -19.110 0.142 20.003 1.00 88.94 79 PHE A O 1
ATOM 662 N N . ASN A 1 80 ? -20.626 0.143 18.354 1.00 90.19 80 ASN A N 1
ATOM 663 C CA . ASN A 1 80 ? -21.367 -1.023 18.835 1.00 90.19 80 ASN A CA 1
ATOM 664 C C . ASN A 1 80 ? -21.274 -2.211 17.869 1.00 90.19 8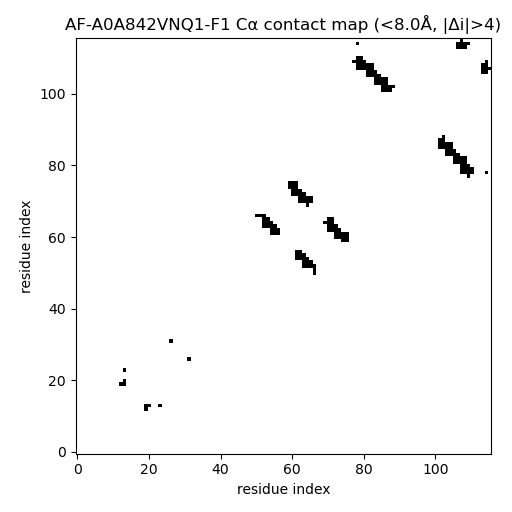0 ASN A C 1
ATOM 666 O O . ASN A 1 80 ? -21.428 -3.352 18.295 1.00 90.19 80 ASN A O 1
ATOM 670 N N . THR A 1 81 ? -20.980 -1.956 16.590 1.00 87.38 81 THR A N 1
ATOM 671 C CA . THR A 1 81 ? -20.973 -2.984 15.545 1.00 87.38 81 THR A CA 1
ATOM 672 C C . THR A 1 81 ? -19.793 -2.786 14.599 1.00 87.38 81 THR A C 1
ATOM 674 O O . THR A 1 81 ? -19.437 -1.656 14.260 1.00 87.38 81 THR A O 1
ATOM 677 N N . ILE A 1 82 ? -19.202 -3.893 14.146 1.00 87.56 82 ILE A N 1
ATOM 678 C CA . ILE A 1 82 ? -18.169 -3.916 13.105 1.00 87.56 82 ILE A CA 1
ATOM 679 C C . ILE A 1 82 ? -18.735 -4.654 11.897 1.00 87.56 82 ILE A C 1
ATOM 681 O O . ILE A 1 82 ? -19.184 -5.792 12.020 1.00 87.56 82 ILE A O 1
ATOM 685 N N . HIS A 1 83 ? -18.689 -4.025 10.727 1.00 87.44 83 HIS A N 1
ATOM 686 C CA . HIS A 1 83 ? -19.053 -4.669 9.470 1.00 87.44 83 HIS A CA 1
ATOM 687 C C . HIS A 1 83 ? -17.795 -4.895 8.637 1.00 87.44 83 HIS A C 1
ATOM 689 O O . HIS A 1 83 ? -17.055 -3.952 8.357 1.00 87.44 83 HIS A O 1
ATOM 695 N N . ILE A 1 84 ? -17.569 -6.139 8.220 1.00 84.50 84 ILE A N 1
ATOM 696 C CA . ILE A 1 84 ? -16.442 -6.519 7.369 1.00 84.50 84 ILE A CA 1
ATOM 697 C C . ILE A 1 84 ? -17.009 -6.961 6.026 1.00 84.50 84 ILE A C 1
ATOM 699 O O . ILE A 1 84 ? -17.739 -7.946 5.943 1.00 84.50 84 ILE A O 1
ATOM 703 N N . PHE A 1 85 ? -16.671 -6.226 4.974 1.00 81.69 85 PHE A N 1
ATOM 704 C CA . PHE A 1 85 ? -17.099 -6.517 3.614 1.00 81.69 85 PHE A CA 1
ATOM 705 C C . PHE A 1 85 ? -15.900 -6.945 2.786 1.00 81.69 85 PHE A C 1
ATOM 707 O O . PHE A 1 85 ? -14.849 -6.303 2.825 1.00 81.69 85 PHE A O 1
ATOM 714 N N . LYS A 1 86 ? -16.064 -7.996 1.987 1.00 80.88 86 LYS A N 1
ATOM 715 C CA . LYS A 1 86 ? -15.138 -8.260 0.890 1.00 80.88 86 LYS A CA 1
ATOM 716 C C . LYS A 1 86 ? -15.394 -7.209 -0.186 1.00 80.88 86 LYS A C 1
ATOM 718 O O . LYS A 1 86 ? -16.525 -7.066 -0.646 1.00 80.88 86 LYS A O 1
ATOM 723 N N . GLN A 1 87 ? -14.371 -6.442 -0.536 1.00 68.19 87 GLN A N 1
ATOM 724 C CA . GLN A 1 87 ? -14.468 -5.445 -1.588 1.00 68.19 87 GLN A CA 1
ATOM 725 C C . GLN A 1 87 ? -13.856 -6.024 -2.856 1.00 68.19 87 GLN A C 1
ATOM 727 O O . GLN A 1 87 ? -12.640 -6.013 -3.042 1.00 68.19 87 GLN A O 1
ATOM 732 N N . ASP A 1 88 ? -14.725 -6.535 -3.720 1.00 64.12 88 ASP A N 1
ATOM 733 C CA . ASP A 1 88 ? -14.343 -6.945 -5.063 1.00 64.12 88 ASP A CA 1
ATOM 734 C C . ASP A 1 88 ? -14.164 -5.670 -5.897 1.00 64.12 88 ASP A C 1
ATOM 736 O O . ASP A 1 88 ? -15.119 -5.095 -6.420 1.00 64.12 88 ASP A O 1
ATOM 740 N N . TYR A 1 89 ? -12.934 -5.159 -5.963 1.00 56.34 89 TYR A N 1
ATOM 741 C CA . TYR A 1 89 ? -12.602 -4.179 -6.987 1.00 56.34 89 TYR A CA 1
ATOM 742 C C . TYR A 1 89 ? -12.601 -4.923 -8.319 1.00 56.34 89 TYR A C 1
ATOM 744 O O . TYR A 1 89 ? -11.779 -5.812 -8.529 1.00 56.34 89 TYR A O 1
ATOM 752 N N . GLY A 1 90 ? -13.544 -4.576 -9.201 1.00 48.28 90 GLY A N 1
ATOM 753 C CA . GLY A 1 90 ? -13.468 -4.967 -10.603 1.00 48.28 90 GLY A CA 1
ATOM 754 C C . GLY A 1 90 ? -12.073 -4.626 -11.108 1.00 48.28 90 GLY A C 1
ATOM 755 O O . GLY A 1 90 ? -11.596 -3.513 -10.871 1.00 48.28 90 GLY A O 1
ATOM 756 N N . SER A 1 91 ? -11.401 -5.615 -11.693 1.00 44.78 91 SER A N 1
ATOM 757 C CA . SER A 1 91 ? -10.019 -5.488 -12.122 1.00 44.78 91 SER A CA 1
ATOM 758 C C . SER A 1 91 ? -9.893 -4.291 -13.057 1.00 44.78 91 SER A C 1
ATOM 760 O O . SER A 1 91 ? -10.312 -4.343 -14.212 1.00 44.78 91 SER A O 1
ATOM 762 N N . TYR A 1 92 ? -9.338 -3.182 -12.571 1.00 46.28 92 TYR A N 1
ATOM 763 C CA . TYR A 1 92 ? -8.765 -2.183 -13.459 1.00 46.28 92 TYR A CA 1
ATOM 764 C C . TYR A 1 92 ? -7.430 -2.771 -13.919 1.00 46.28 92 TYR A C 1
ATOM 766 O O . TYR A 1 92 ? -6.363 -2.389 -13.436 1.00 46.28 92 TYR A O 1
ATOM 774 N N . ASP A 1 93 ? -7.527 -3.774 -14.798 1.00 44.97 93 ASP A N 1
ATOM 775 C CA . ASP A 1 93 ? -6.419 -4.445 -15.470 1.00 44.97 93 ASP A CA 1
ATOM 776 C C . ASP A 1 93 ? -5.726 -3.441 -16.395 1.00 44.97 93 ASP A C 1
ATOM 778 O O . ASP A 1 93 ? -5.911 -3.420 -17.608 1.00 44.97 93 ASP A O 1
ATOM 782 N N . LEU A 1 94 ? -4.910 -2.572 -15.811 1.00 48.19 94 LEU A N 1
ATOM 783 C CA . LEU A 1 94 ? -3.790 -1.957 -16.519 1.00 48.19 94 LEU A CA 1
ATOM 784 C C . LEU A 1 94 ? -2.507 -2.786 -16.341 1.00 48.19 94 LEU A C 1
ATOM 786 O O . LEU A 1 94 ? -1.486 -2.452 -16.935 1.00 48.19 94 LEU A O 1
ATOM 790 N N . PHE A 1 95 ? -2.548 -3.876 -15.559 1.00 47.97 95 PHE A N 1
ATOM 791 C CA . PHE A 1 95 ? -1.387 -4.714 -15.262 1.00 47.97 95 PHE A CA 1
ATOM 792 C C . PHE A 1 95 ? -1.733 -6.214 -15.331 1.00 47.97 95 PHE A C 1
ATOM 794 O O . PHE A 1 95 ? -2.586 -6.668 -14.578 1.00 47.97 95 PHE A O 1
ATOM 801 N N . PRO A 1 96 ? -1.042 -7.015 -16.167 1.00 44.72 96 PRO A N 1
ATOM 802 C CA . PRO A 1 96 ? -1.352 -8.432 -16.404 1.00 44.72 96 PRO A CA 1
ATOM 803 C C . PRO A 1 96 ? -0.877 -9.382 -15.290 1.00 44.72 96 PRO A C 1
ATOM 805 O O . PRO A 1 96 ? -0.980 -10.599 -15.424 1.00 44.72 96 PRO A O 1
ATOM 808 N N . TYR A 1 97 ? -0.339 -8.857 -14.189 1.00 47.19 97 TYR A N 1
ATOM 809 C CA . TYR A 1 97 ? 0.050 -9.666 -13.040 1.00 47.19 97 TYR A CA 1
ATOM 810 C C . TYR A 1 97 ? -1.073 -9.618 -12.013 1.00 47.19 97 TYR A C 1
ATOM 812 O O . TYR A 1 97 ? -1.111 -8.739 -11.152 1.00 47.19 97 TYR A O 1
ATOM 820 N N . GLY A 1 98 ? -1.996 -10.571 -12.144 1.00 48.19 98 GLY A N 1
ATOM 821 C CA . GLY A 1 98 ? -3.084 -10.819 -11.208 1.00 48.19 98 GLY A CA 1
ATOM 822 C C . GLY A 1 98 ? -2.544 -11.155 -9.824 1.00 48.19 98 GLY A C 1
ATOM 823 O O . GLY A 1 98 ? -2.363 -12.317 -9.469 1.00 48.19 98 GLY A O 1
ATOM 824 N N . ILE A 1 99 ? -2.271 -10.128 -9.024 1.00 52.59 99 ILE A N 1
ATOM 825 C CA . ILE A 1 99 ? -2.162 -10.304 -7.586 1.00 52.59 99 ILE A CA 1
ATOM 826 C C . ILE A 1 99 ? -3.604 -10.355 -7.096 1.00 52.59 99 ILE A C 1
ATOM 828 O O . ILE A 1 99 ? -4.263 -9.319 -7.035 1.00 52.59 99 ILE A O 1
ATOM 832 N N . ASP A 1 100 ? -4.087 -11.557 -6.780 1.00 54.31 100 ASP A N 1
ATOM 833 C CA . ASP A 1 100 ? -5.413 -11.821 -6.209 1.00 54.31 100 ASP A CA 1
ATOM 834 C C . ASP A 1 100 ? -5.489 -11.245 -4.779 1.00 54.31 100 ASP A C 1
ATOM 836 O O . ASP A 1 100 ? -5.484 -11.944 -3.761 1.00 54.31 100 ASP A O 1
ATOM 840 N N . ARG A 1 101 ? -5.424 -9.912 -4.677 1.00 57.34 101 ARG A N 1
ATOM 841 C CA . ARG A 1 101 ? -5.489 -9.187 -3.412 1.00 57.34 101 ARG A CA 1
ATOM 842 C C . ARG A 1 101 ? -6.947 -9.125 -3.006 1.00 57.34 101 ARG A C 1
ATOM 844 O O . ARG A 1 101 ? -7.703 -8.282 -3.479 1.00 57.34 101 ARG A O 1
ATOM 851 N N . LYS A 1 102 ? -7.328 -9.994 -2.074 1.00 66.75 102 LYS A N 1
ATOM 852 C CA . LYS A 1 102 ? -8.603 -9.874 -1.362 1.00 66.75 102 LYS A CA 1
ATOM 853 C C . LYS A 1 102 ? -8.547 -8.617 -0.498 1.00 66.75 102 LYS A C 1
ATOM 855 O O . LYS A 1 102 ? -7.915 -8.607 0.557 1.00 66.75 102 LYS A O 1
ATOM 860 N N . ILE A 1 103 ? -9.173 -7.546 -0.971 1.00 69.06 103 ILE A N 1
ATOM 861 C CA . ILE A 1 103 ? -9.309 -6.300 -0.220 1.00 69.06 103 ILE A CA 1
ATOM 862 C C . ILE A 1 103 ? -10.563 -6.421 0.644 1.00 69.06 103 ILE A C 1
ATOM 864 O O . ILE A 1 103 ? -11.634 -6.786 0.160 1.00 69.06 103 ILE A O 1
ATOM 868 N N . TYR A 1 104 ? -10.433 -6.115 1.932 1.00 72.62 104 TYR A N 1
ATOM 869 C CA . TYR A 1 104 ? -11.557 -6.068 2.860 1.00 72.62 104 TYR A CA 1
ATOM 870 C C . TYR A 1 104 ? -11.783 -4.632 3.311 1.00 72.62 104 TYR A C 1
ATOM 872 O O . TYR A 1 104 ? -10.839 -3.918 3.653 1.00 72.62 104 TYR A O 1
ATOM 880 N N . LYS A 1 105 ? -13.048 -4.219 3.328 1.00 80.56 105 LYS A N 1
ATOM 881 C CA . LYS A 1 105 ? -13.492 -2.958 3.910 1.00 80.56 105 LYS A CA 1
ATOM 882 C C . LYS A 1 105 ? -14.025 -3.235 5.309 1.00 80.56 105 LYS A C 1
ATOM 884 O O . LYS A 1 105 ? -14.936 -4.043 5.468 1.00 80.56 105 LYS A O 1
ATOM 889 N N . ILE A 1 106 ? -13.469 -2.555 6.304 1.00 82.62 106 ILE A N 1
ATOM 890 C CA . ILE A 1 106 ? -13.906 -2.640 7.698 1.00 82.62 106 ILE A CA 1
ATOM 891 C C . ILE A 1 106 ? -14.591 -1.320 8.045 1.00 82.62 106 ILE A C 1
ATOM 893 O O . ILE A 1 106 ? -13.979 -0.263 7.921 1.00 82.62 106 ILE A O 1
ATOM 897 N N . ASN A 1 107 ? -15.851 -1.390 8.466 1.00 86.50 107 ASN A N 1
ATOM 898 C CA . ASN A 1 107 ? -16.630 -0.245 8.925 1.00 86.50 107 ASN A CA 1
ATOM 899 C C . ASN A 1 107 ? -16.934 -0.390 10.417 1.00 86.50 107 ASN A C 1
ATOM 901 O O . ASN A 1 107 ? -17.429 -1.434 10.850 1.00 86.50 107 ASN A O 1
ATOM 905 N N . PHE A 1 108 ? -16.722 0.683 11.171 1.00 87.00 108 PHE A N 1
ATOM 906 C CA . PHE A 1 108 ? -17.146 0.800 12.563 1.00 87.00 108 PHE A CA 1
ATOM 907 C C . PHE A 1 108 ? -18.456 1.592 12.612 1.00 87.00 108 PHE A C 1
ATOM 909 O O . PHE A 1 108 ? -18.552 2.663 12.011 1.00 87.00 108 PHE A O 1
ATOM 916 N N . VAL A 1 109 ? -19.481 1.056 13.278 1.00 86.56 109 VAL A N 1
ATOM 917 C CA . VAL A 1 109 ? -20.825 1.652 13.343 1.00 86.56 109 VAL A CA 1
ATOM 918 C C . VAL A 1 109 ? -21.181 1.968 14.794 1.00 86.56 109 VAL A C 1
ATOM 920 O O . VAL A 1 109 ? -21.009 1.125 15.676 1.00 86.56 109 VAL A O 1
ATOM 923 N N . ALA A 1 110 ? -21.705 3.168 15.038 1.00 88.94 110 ALA A N 1
ATOM 924 C CA . ALA A 1 110 ? -22.281 3.596 16.312 1.00 88.94 110 ALA A CA 1
ATOM 925 C C . ALA A 1 110 ? -23.661 4.193 16.089 1.00 88.94 110 ALA A C 1
ATOM 927 O O . ALA A 1 110 ? -23.809 5.072 15.249 1.00 88.94 110 ALA A O 1
ATOM 928 N N . ASN A 1 111 ? -24.670 3.755 16.848 1.00 84.56 111 ASN A N 1
ATOM 929 C CA . ASN A 1 111 ? -26.030 4.311 16.769 1.00 84.56 111 ASN A CA 1
ATOM 930 C C . ASN A 1 111 ? -26.565 4.408 15.321 1.00 84.56 111 ASN A C 1
ATOM 932 O O . ASN A 1 111 ? -27.157 5.412 14.936 1.00 84.56 111 ASN A O 1
ATOM 936 N N . ASN A 1 112 ? -26.317 3.376 14.507 1.00 78.00 112 ASN A N 1
ATOM 937 C CA . ASN A 1 112 ? -26.642 3.318 13.074 1.00 78.00 112 ASN A CA 1
ATOM 938 C C . ASN A 1 112 ? -25.942 4.370 12.185 1.00 78.00 112 ASN A C 1
ATOM 940 O O . ASN A 1 112 ? -26.365 4.596 11.053 1.00 78.00 112 ASN A O 1
ATOM 944 N N . GLN A 1 113 ? -24.851 4.979 12.652 1.00 81.44 113 GLN A N 1
ATOM 945 C CA . GLN A 1 113 ? -24.003 5.891 11.883 1.00 81.44 113 GLN A CA 1
ATOM 946 C C . GLN A 1 113 ? -22.593 5.316 11.712 1.00 81.44 113 GLN A C 1
ATOM 948 O O . GLN A 1 113 ? -22.038 4.698 12.621 1.00 81.44 113 GLN A O 1
ATOM 953 N N . LEU A 1 114 ? -22.017 5.509 10.523 1.00 78.62 114 LEU A N 1
ATOM 954 C CA . LEU A 1 114 ? -20.639 5.124 10.230 1.00 78.62 114 LEU A CA 1
ATOM 955 C C . LEU A 1 114 ? -19.672 6.079 10.925 1.00 78.62 114 LEU A C 1
ATOM 957 O O . LEU A 1 114 ? -19.819 7.297 10.831 1.00 78.62 114 LEU A O 1
ATOM 961 N N . ILE A 1 115 ? -18.664 5.512 11.573 1.00 72.88 115 ILE A N 1
ATOM 962 C CA . ILE A 1 115 ? -17.553 6.258 12.152 1.00 72.88 115 ILE A CA 1
ATOM 963 C C . ILE A 1 115 ? -16.445 6.299 11.102 1.00 72.88 115 ILE A C 1
ATOM 965 O O . ILE A 1 115 ? -16.049 5.251 10.585 1.00 72.88 115 ILE A O 1
ATOM 969 N N . ALA A 1 116 ? -16.030 7.517 10.750 1.00 59.50 116 ALA A N 1
ATOM 970 C CA . ALA A 1 116 ? -15.002 7.798 9.750 1.00 59.50 116 ALA 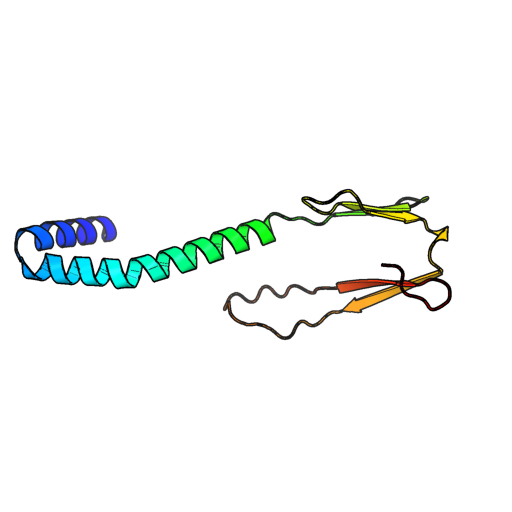A CA 1
ATOM 971 C C . ALA A 1 116 ? -13.597 7.413 10.229 1.00 59.50 116 ALA A C 1
ATOM 973 O O . ALA A 1 116 ? -13.302 7.639 11.426 1.00 59.50 116 ALA A O 1
#

Nearest PDB structures (foldseek):
  8a22-assembly1_Ba  TM=3.832E-01  e=3.709E+00  Polytomella magna

Mean predicted aligned error: 14.71 Å

Foldseek 3Di:
DVVVVVVVVLVVCVVPDVVSVVVVVVCCVPVVVVVVVVVVVVVVVVVVVVWDWDWDDDPFWIWTDGPPDDIDIDGPVVADDKDKDFDPDDDPPPDPPPPVDRDIDIWGHHPNDTDD

Secondary structure (DSSP, 8-state):
-HHHHHHHHHHHHHHH-HHHHHHHHHHHHHHHHHHHHHHHHHHHHHHHHT---EEEE-SSEEEEE-TTSPPEEEEGGG-SEEEEEEE------SSS------EEEEEEEETTEEE-

Sequence (116 aa):
MMFILVLIFMIVSLFIFPWAVISFLALLFTAFPITLCLLVQVIRFTEILGYDRSFSISNREIIFDLPKKPPFKIKWSQFNTIHIFKQDYGSYDLFPYGIDRKIYKINFVANNQLIA

Solvent-accessible surface area (backbone atoms only — not comparable to full-atom values): 7124 Å² total; per-residue (Å²): 113,68,68,60,53,54,53,51,52,53,56,54,44,46,77,76,32,80,67,40,47,55,54,50,50,50,48,46,69,56,48,47,60,52,52,52,51,50,48,54,50,50,51,55,48,52,56,64,68,71,54,77,71,47,71,49,81,54,104,64,35,39,39,38,45,43,78,100,49,80,71,46,76,46,47,63,89,68,41,81,47,78,48,78,41,82,49,82,70,76,80,81,73,86,59,95,72,82,72,88,71,84,42,70,46,78,43,44,26,34,97,94,38,80,60,131

pLDDT: mean 74.2, std 12.22, range [44.72, 90.75]

Radius of gyration: 25.82 Å; Cα contacts (8 Å, |Δi|>4): 92; chains: 1; bounding box: 56×22×67 Å